Protein AF-A0AAW5N4I9-F1 (afdb_monomer)

Secondary structure (DSSP, 8-state):
-TT-B-TTSPBP------TTTHHHHHTT----TTSPPTT----SSSSPPPTT--TT-HHHHHHHHTTS-TTS-TT--

Foldseek 3Di:
DQVDADPVRDGDAAAFAQQPNQQVVQQCAAQDPVRRHRNHGHDHGSQFDPPPPCVPDDVVRVVVSVVDPCVSNVVYD

pLDDT: mean 93.54, std 4.41, range [73.12, 98.25]

Sequence (77 aa):
VEKYQNPRGGYFTPGSYTVSAHVPLGSVVGATPDGRFAGEQLADGGLSPMLGQDAQGPTAVLKSVSKLDNTLLSNGT

Nearest PDB structures (foldseek):
  8yjo-assembly1_A  TM=9.922E-01  e=8.652E-09  Escherichia coli K-12
  1r9d-assembly1_B  TM=9.922E-01  e=3.559E-05  Clostridium butyricum
  5bwe-assembly1_A  TM=9.386E-01  e=7.277E-03  Thauera aromatica
  2y8n-assembly1_A  TM=9.446E-01  e=1.114E-01  Clostridium scatologenes
  7yf0-assembly1_2  TM=2.088E-01  e=5.080E+00  Mammalian orthoreovirus 3

Mean predicted aligned error: 3.55 Å

Organism: NCBI:txid1499973

InterPro domains:
  IPR004184 Pyruvate formate lyase domain [PS51554] (1-37)
  IPR051215 Glycyl Radical Enzyme [PTHR43641] (1-77)

Solvent-accessible surface area (backbone atoms only — not 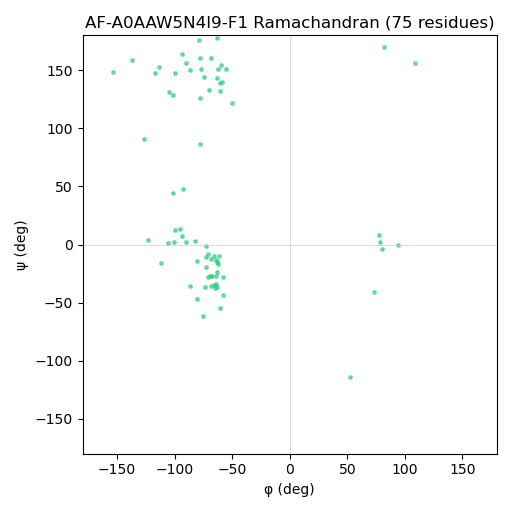comparable to full-atom values): 4660 Å² total; per-residue (Å²): 101,61,93,42,72,48,101,85,77,43,66,40,64,40,55,36,68,33,82,73,47,22,44,70,56,14,51,75,36,66,62,43,97,90,70,50,56,58,40,43,61,48,45,54,55,48,69,47,68,47,93,85,69,61,82,75,44,70,70,51,48,53,62,54,53,67,70,53,73,62,78,70,28,72,64,40,104

Structure (mmCIF, N/CA/C/O backbone):
data_AF-A0AAW5N4I9-F1
#
_entry.id   AF-A0AAW5N4I9-F1
#
loop_
_atom_site.group_PDB
_atom_site.id
_atom_site.type_symbol
_atom_site.label_atom_id
_atom_site.label_alt_id
_atom_site.label_comp_id
_atom_site.label_asym_id
_atom_site.label_entity_id
_atom_site.label_seq_id
_atom_site.pdbx_PDB_ins_code
_atom_site.Cartn_x
_atom_site.Cartn_y
_atom_site.Cartn_z
_atom_site.occupancy
_atom_site.B_iso_or_equiv
_atom_site.auth_seq_id
_atom_site.auth_comp_id
_atom_site.auth_asym_id
_atom_site.auth_atom_id
_atom_site.pdbx_PDB_model_num
ATOM 1 N N . VAL A 1 1 ? 9.161 -5.580 -11.031 1.00 86.50 1 VAL A N 1
ATOM 2 C CA . VAL A 1 1 ? 8.961 -5.333 -12.487 1.00 86.50 1 VAL A CA 1
ATOM 3 C C . VAL A 1 1 ? 10.239 -4.898 -13.201 1.00 86.50 1 VAL A C 1
ATOM 5 O O . VAL A 1 1 ? 10.294 -4.972 -14.418 1.00 86.50 1 VAL A O 1
ATOM 8 N N . GLU A 1 2 ? 11.289 -4.560 -12.454 1.00 89.31 2 GLU A N 1
ATOM 9 C CA . GLU A 1 2 ? 12.560 -4.006 -12.946 1.00 89.31 2 GLU A CA 1
ATOM 10 C C . GLU A 1 2 ? 13.351 -4.918 -13.890 1.00 89.31 2 GLU A C 1
ATOM 12 O O . GLU A 1 2 ? 14.196 -4.449 -14.637 1.00 89.31 2 GLU A O 1
ATOM 17 N N . LYS A 1 3 ? 13.035 -6.218 -13.932 1.00 94.38 3 LYS A N 1
ATOM 18 C CA . LYS A 1 3 ? 13.608 -7.161 -14.903 1.00 94.38 3 LYS A CA 1
ATOM 19 C C . LYS A 1 3 ? 13.089 -6.992 -16.338 1.00 94.38 3 LYS A C 1
ATOM 21 O O . LYS A 1 3 ? 13.601 -7.644 -17.242 1.00 94.38 3 LYS A O 1
ATOM 26 N N . TYR A 1 4 ? 12.040 -6.197 -16.546 1.00 96.25 4 TYR A N 1
ATOM 27 C CA . TYR A 1 4 ? 11.415 -6.012 -17.853 1.00 96.25 4 TYR A CA 1
ATOM 28 C C . TYR A 1 4 ? 11.881 -4.710 -18.509 1.00 96.25 4 TYR A C 1
ATOM 30 O O . TYR A 1 4 ? 12.095 -3.701 -17.834 1.00 96.25 4 TYR A O 1
ATOM 38 N N . GLN A 1 5 ? 11.969 -4.726 -19.839 1.00 97.12 5 GLN A N 1
ATOM 39 C CA . GLN A 1 5 ? 12.313 -3.571 -20.666 1.00 97.12 5 GLN A CA 1
ATOM 40 C C . GLN A 1 5 ? 11.154 -3.201 -21.591 1.00 97.12 5 GLN A C 1
ATOM 42 O O . GLN A 1 5 ? 10.400 -4.065 -22.042 1.00 97.12 5 GLN A O 1
ATOM 47 N N . ASN A 1 6 ? 11.012 -1.910 -21.875 1.00 96.19 6 ASN A N 1
ATOM 48 C CA . ASN A 1 6 ? 10.051 -1.396 -22.843 1.00 96.19 6 ASN A CA 1
ATOM 49 C C . ASN A 1 6 ? 10.696 -1.241 -24.241 1.00 96.19 6 ASN A C 1
ATOM 51 O O . ASN A 1 6 ? 11.922 -1.195 -24.354 1.00 96.19 6 ASN A O 1
ATOM 55 N N . PRO A 1 7 ? 9.901 -1.092 -25.318 1.00 97.69 7 PRO A N 1
ATOM 56 C CA . PRO A 1 7 ? 10.426 -0.934 -26.682 1.00 97.69 7 PRO A CA 1
ATOM 57 C C . PRO A 1 7 ? 11.309 0.304 -26.917 1.00 97.69 7 PRO A C 1
ATOM 59 O O . PRO A 1 7 ? 11.921 0.422 -27.972 1.00 97.69 7 PRO A O 1
ATOM 62 N N . ARG A 1 8 ? 11.372 1.238 -25.957 1.00 97.38 8 ARG A N 1
ATOM 63 C CA . ARG A 1 8 ? 12.244 2.423 -25.997 1.00 97.38 8 ARG A CA 1
ATOM 64 C C . ARG A 1 8 ? 13.589 2.190 -25.293 1.00 97.38 8 ARG A C 1
ATOM 66 O O . ARG A 1 8 ? 14.336 3.142 -25.103 1.00 97.38 8 ARG A O 1
ATOM 73 N N . GLY A 1 9 ? 13.882 0.958 -24.867 1.00 95.62 9 GLY A N 1
ATOM 74 C CA . GLY A 1 9 ? 15.122 0.596 -24.173 1.00 95.62 9 GLY A CA 1
ATOM 75 C C . GLY A 1 9 ? 15.171 0.993 -22.693 1.00 95.62 9 GLY A C 1
ATOM 76 O O . GLY A 1 9 ? 16.217 0.864 -22.066 1.00 95.62 9 GLY A O 1
ATOM 77 N N . GLY A 1 10 ? 14.063 1.475 -22.118 1.00 95.88 10 GLY A N 1
ATOM 78 C CA . GLY A 1 10 ? 13.967 1.787 -20.690 1.00 95.88 10 GLY A CA 1
ATOM 79 C C . GLY A 1 10 ? 13.496 0.593 -19.857 1.00 95.88 10 GLY A C 1
ATOM 80 O O . GLY A 1 10 ? 12.789 -0.280 -20.361 1.00 95.88 10 GLY A O 1
ATOM 81 N N . TYR A 1 11 ? 13.836 0.586 -18.569 1.00 95.50 11 TYR A N 1
ATOM 82 C CA . TYR A 1 11 ? 13.352 -0.408 -17.606 1.00 95.50 11 TYR A CA 1
ATOM 83 C C . TYR A 1 11 ? 12.011 0.001 -16.994 1.00 95.50 11 TYR A C 1
ATOM 85 O O . TYR A 1 11 ? 11.714 1.188 -16.856 1.00 95.50 11 TYR A O 1
ATOM 93 N N . PHE A 1 12 ? 11.194 -0.985 -16.626 1.00 95.62 12 PHE A N 1
ATOM 94 C CA . PHE A 1 12 ? 9.974 -0.736 -15.858 1.00 95.62 12 PHE A CA 1
ATOM 95 C C . PHE A 1 12 ? 10.305 -0.499 -14.383 1.00 95.62 12 PHE A C 1
ATOM 97 O O . PHE A 1 12 ? 10.898 -1.359 -13.739 1.00 95.6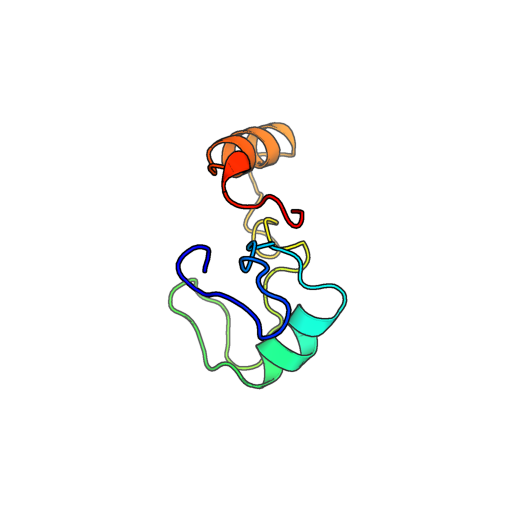2 12 PHE A O 1
ATOM 104 N N . THR A 1 13 ? 9.843 0.615 -13.828 1.00 94.00 13 THR A N 1
ATOM 105 C CA . THR A 1 13 ? 9.948 0.941 -12.401 1.00 94.00 13 THR A CA 1
ATOM 106 C C . THR A 1 13 ? 8.586 0.746 -11.728 1.00 94.00 13 THR A C 1
ATOM 108 O O . THR A 1 13 ? 7.569 1.181 -12.277 1.00 94.00 13 THR A O 1
ATOM 111 N N . PRO A 1 14 ? 8.494 0.042 -10.585 1.00 93.50 14 PRO A N 1
ATOM 112 C CA . PRO A 1 14 ? 7.222 -0.095 -9.895 1.00 93.50 14 PRO A CA 1
ATOM 113 C C . PRO A 1 14 ? 6.881 1.190 -9.139 1.00 93.50 14 PRO A C 1
ATOM 115 O O . PRO A 1 14 ? 7.759 1.918 -8.678 1.00 93.50 14 PRO A O 1
ATOM 118 N N . GLY A 1 15 ? 5.584 1.434 -8.999 1.00 93.00 15 GLY A N 1
ATOM 119 C CA . GLY A 1 15 ? 5.022 2.423 -8.089 1.00 93.00 15 GLY A CA 1
ATOM 120 C C . GLY A 1 15 ? 3.802 1.831 -7.396 1.00 93.00 15 GLY A C 1
ATOM 121 O O . GLY A 1 15 ? 3.227 0.856 -7.890 1.00 93.00 1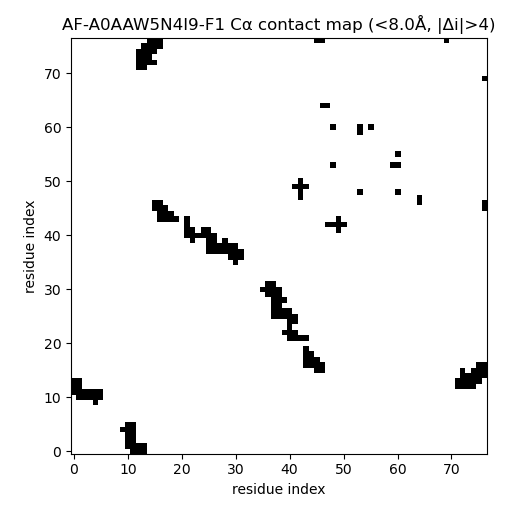5 GLY A O 1
ATOM 122 N N . SER A 1 16 ? 3.431 2.394 -6.251 1.00 92.56 16 SER A N 1
ATOM 123 C CA . SER A 1 16 ? 2.299 1.926 -5.451 1.00 92.56 16 SER A CA 1
ATOM 124 C C . SER A 1 16 ? 1.341 3.072 -5.166 1.00 92.56 16 SER A C 1
ATOM 126 O O . SER A 1 1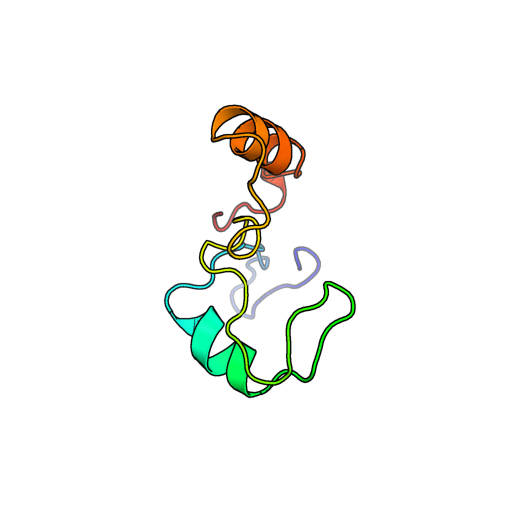6 ? 1.486 3.771 -4.179 1.00 92.56 16 SER A O 1
ATOM 128 N N . TYR A 1 17 ? 0.356 3.265 -6.037 1.00 92.38 17 TYR A N 1
ATOM 129 C CA . TYR A 1 17 ? -0.686 4.281 -5.899 1.00 92.38 17 TYR A CA 1
ATOM 130 C C . TYR A 1 17 ? -1.939 3.810 -6.638 1.00 92.38 17 TYR A C 1
ATOM 132 O O . TYR A 1 17 ? -1.842 3.108 -7.646 1.00 92.38 17 TYR A O 1
ATOM 140 N N . THR A 1 18 ? -3.128 4.181 -6.156 1.00 88.62 18 THR A N 1
ATOM 141 C CA . THR A 1 18 ? -4.388 3.707 -6.763 1.00 88.62 18 THR A CA 1
ATOM 142 C C . THR A 1 18 ? -5.190 4.799 -7.464 1.00 88.62 18 THR A C 1
ATOM 144 O O . THR A 1 18 ? -6.057 4.479 -8.273 1.00 88.62 18 THR A O 1
ATOM 147 N N . VAL A 1 19 ? -4.904 6.083 -7.213 1.00 89.75 19 VAL A N 1
ATOM 148 C CA . VAL A 1 19 ? -5.746 7.208 -7.660 1.00 89.75 19 VAL A CA 1
ATOM 149 C C . VAL A 1 19 ? -7.197 6.959 -7.210 1.00 89.75 19 VAL A C 1
ATOM 151 O O . VAL A 1 19 ? -7.462 6.891 -6.016 1.00 89.75 19 VAL A O 1
ATOM 154 N N . SER A 1 20 ? -8.134 6.748 -8.134 1.00 93.00 20 SER A N 1
ATOM 155 C CA . SER A 1 20 ? -9.519 6.354 -7.851 1.00 93.00 20 SER A CA 1
ATOM 156 C C . SER A 1 20 ? -9.803 4.884 -8.174 1.00 93.00 20 SER A C 1
ATOM 158 O O . SER A 1 20 ? -10.930 4.428 -8.006 1.00 93.00 20 SER A O 1
ATOM 160 N N . ALA A 1 21 ? -8.804 4.129 -8.643 1.00 93.81 21 ALA A N 1
ATOM 161 C CA . ALA A 1 21 ? -8.972 2.772 -9.148 1.00 93.81 21 ALA A CA 1
ATOM 162 C C . ALA A 1 21 ? -9.247 1.739 -8.046 1.00 93.81 21 ALA A C 1
ATOM 164 O O . ALA A 1 21 ? -9.806 0.689 -8.346 1.00 93.81 21 ALA A O 1
ATOM 165 N N . HIS A 1 22 ? -8.929 2.026 -6.780 1.00 92.62 22 HIS A N 1
ATOM 166 C CA . HIS A 1 22 ? -9.216 1.126 -5.657 1.00 92.62 22 HIS A CA 1
ATOM 167 C C . HIS A 1 22 ? -10.713 0.789 -5.518 1.00 92.62 22 HIS A C 1
ATOM 169 O O . HIS A 1 22 ? -11.046 -0.309 -5.077 1.00 92.62 22 HIS A O 1
ATOM 175 N N . VAL A 1 23 ? -11.615 1.677 -5.956 1.00 94.62 23 VAL A N 1
ATOM 176 C CA . VAL A 1 23 ? -13.067 1.431 -5.975 1.00 94.62 23 VAL A CA 1
ATOM 177 C C . VAL A 1 23 ? -13.491 0.489 -7.120 1.00 94.62 23 VAL A C 1
ATOM 179 O O . VAL A 1 23 ? -14.000 -0.592 -6.824 1.00 94.62 23 VAL A O 1
ATOM 182 N N . PRO A 1 24 ? -13.284 0.811 -8.418 1.00 95.75 24 PRO A N 1
ATOM 183 C CA . PRO A 1 24 ? -13.694 -0.068 -9.515 1.00 95.75 24 PRO A CA 1
ATOM 184 C C . PRO A 1 24 ? -12.889 -1.371 -9.580 1.00 95.75 24 PRO A C 1
ATOM 186 O O . PRO A 1 24 ? -13.408 -2.371 -10.061 1.00 95.75 24 PRO A O 1
ATOM 189 N N . LEU A 1 25 ? -11.641 -1.395 -9.101 1.00 95.38 25 LEU A N 1
ATOM 190 C CA . LEU A 1 25 ? -10.898 -2.649 -8.974 1.00 95.38 25 LEU A CA 1
ATOM 191 C C . LEU A 1 25 ? -11.424 -3.483 -7.806 1.00 95.38 25 LEU A C 1
ATOM 193 O O . LEU A 1 25 ? -11.506 -4.696 -7.934 1.00 95.38 25 LEU A O 1
ATOM 197 N N . GLY A 1 26 ? -11.832 -2.860 -6.698 1.00 95.94 26 GLY A N 1
ATOM 198 C CA . GLY A 1 26 ? -12.449 -3.568 -5.575 1.00 95.94 26 GLY A CA 1
ATOM 199 C C . GLY A 1 26 ? -13.781 -4.233 -5.931 1.00 95.94 26 GLY A C 1
ATOM 200 O O . GLY A 1 26 ? -14.030 -5.365 -5.512 1.00 95.94 26 GLY A O 1
ATOM 201 N N . SER A 1 27 ? -14.590 -3.590 -6.785 1.00 97.19 27 SER A N 1
ATOM 202 C CA . SER A 1 27 ? -15.914 -4.094 -7.186 1.00 97.19 27 SER A CA 1
ATOM 203 C C . SER A 1 27 ? -15.876 -5.427 -7.943 1.00 97.19 27 SER A C 1
ATOM 205 O O . SER A 1 27 ? -16.855 -6.172 -7.927 1.00 97.19 27 SER A O 1
ATOM 207 N N . VAL A 1 28 ? -14.741 -5.753 -8.573 1.00 97.44 28 VAL A N 1
ATOM 208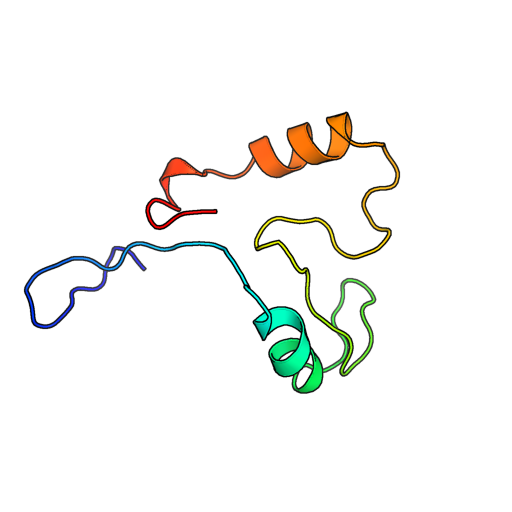 C CA . VAL A 1 28 ? -14.527 -7.008 -9.313 1.00 97.44 28 VAL A CA 1
ATOM 209 C C . VAL A 1 28 ? -13.737 -8.056 -8.521 1.00 97.44 28 VAL A C 1
ATOM 211 O O . VAL A 1 28 ? -13.467 -9.139 -9.039 1.00 97.44 28 VAL A O 1
ATOM 214 N N . VAL A 1 29 ? -13.365 -7.770 -7.268 1.00 97.50 29 VAL A N 1
ATOM 215 C CA . VAL A 1 29 ? -12.620 -8.694 -6.398 1.00 97.50 29 VAL A CA 1
ATOM 216 C C . VAL A 1 29 ? -13.577 -9.345 -5.395 1.00 97.50 29 VAL A C 1
ATOM 218 O O . VAL A 1 29 ? -14.311 -8.666 -4.671 1.00 97.50 29 VAL A O 1
ATOM 221 N N . GLY A 1 30 ? -13.541 -10.680 -5.319 1.00 98.25 30 GLY A N 1
ATOM 222 C CA . GLY A 1 30 ? -14.283 -11.463 -4.321 1.00 98.25 30 GLY A CA 1
ATOM 223 C C . GLY A 1 30 ? -13.845 -11.173 -2.880 1.00 98.25 30 GLY A C 1
ATOM 224 O O . GLY A 1 30 ? -12.929 -10.390 -2.652 1.00 98.25 30 GLY A O 1
ATOM 225 N N . ALA A 1 31 ? -14.488 -11.792 -1.890 1.00 98.00 31 ALA A N 1
ATOM 226 C CA . ALA A 1 31 ? -14.091 -11.613 -0.491 1.00 98.00 31 ALA A CA 1
ATOM 227 C C . ALA A 1 31 ? -12.624 -12.036 -0.279 1.00 98.00 31 ALA A C 1
ATOM 229 O O . ALA A 1 31 ? -12.183 -13.035 -0.857 1.00 98.00 31 ALA A O 1
ATOM 230 N N . THR A 1 32 ? -11.870 -11.283 0.525 1.00 97.69 32 THR A N 1
ATOM 231 C CA . THR A 1 32 ? -10.438 -11.528 0.764 1.00 97.69 32 THR A CA 1
ATOM 232 C C . THR A 1 32 ? -10.156 -11.960 2.214 1.00 97.69 32 THR A C 1
ATOM 234 O O . THR A 1 32 ? -10.931 -11.640 3.117 1.00 97.69 32 THR A O 1
ATOM 237 N N . PRO A 1 33 ? -9.075 -12.732 2.475 1.00 97.69 33 PRO A N 1
ATOM 238 C CA . PRO A 1 33 ? -8.800 -13.297 3.807 1.00 97.69 33 PRO A CA 1
ATOM 239 C C . PRO A 1 33 ? -8.521 -12.279 4.922 1.00 97.69 33 PRO A C 1
ATOM 241 O O . PRO A 1 33 ? -8.516 -12.647 6.091 1.00 97.69 33 PRO A O 1
ATOM 244 N N . ASP A 1 34 ? -8.286 -11.015 4.575 1.00 95.31 34 ASP A N 1
ATOM 245 C CA . ASP A 1 34 ? -8.177 -9.882 5.500 1.00 95.31 34 ASP A CA 1
ATOM 246 C C . ASP A 1 34 ? -9.533 -9.453 6.096 1.00 95.31 34 ASP A C 1
ATOM 248 O O . ASP A 1 34 ? -9.580 -8.552 6.929 1.00 95.31 34 ASP A O 1
ATOM 252 N N . GLY A 1 35 ? -10.630 -10.111 5.700 1.00 96.00 35 GLY A N 1
ATOM 253 C CA . GLY A 1 35 ? -11.980 -9.865 6.207 1.00 96.00 35 GLY A CA 1
ATOM 254 C C . GLY A 1 35 ? -12.792 -8.881 5.366 1.00 96.00 35 GLY A C 1
ATOM 255 O O . GLY A 1 35 ? -13.955 -8.646 5.683 1.00 96.00 35 GLY A O 1
ATOM 256 N N . ARG A 1 36 ? -12.214 -8.339 4.287 1.00 96.62 36 ARG A N 1
ATOM 257 C CA . ARG A 1 36 ? -12.916 -7.467 3.339 1.00 96.62 36 ARG A CA 1
ATOM 258 C C . ARG A 1 36 ? -13.929 -8.273 2.517 1.00 96.62 36 ARG A C 1
ATOM 260 O O . ARG A 1 36 ? -13.609 -9.340 1.977 1.00 96.62 36 ARG A O 1
ATOM 267 N N . PHE A 1 37 ? -15.151 -7.762 2.394 1.00 97.19 37 PHE A N 1
ATOM 268 C CA . PHE A 1 37 ? -16.233 -8.436 1.679 1.00 97.19 37 PHE A CA 1
ATOM 269 C C . PHE A 1 37 ? -16.097 -8.306 0.156 1.00 97.19 37 PHE A C 1
ATOM 271 O O . PHE A 1 37 ? -15.389 -7.452 -0.379 1.00 97.19 37 PHE A O 1
ATOM 278 N N . ALA A 1 38 ? -16.782 -9.193 -0.571 1.00 98.00 38 ALA A N 1
ATOM 279 C CA . ALA A 1 38 ? -16.785 -9.170 -2.030 1.00 98.00 38 ALA A CA 1
ATOM 280 C C . ALA A 1 38 ? -17.356 -7.845 -2.557 1.00 98.00 38 ALA A C 1
ATOM 282 O O . ALA A 1 38 ? -18.421 -7.411 -2.125 1.00 98.00 38 ALA A O 1
ATOM 283 N N . GLY A 1 39 ? -16.658 -7.231 -3.513 1.00 95.94 39 GLY A N 1
ATOM 284 C CA . GLY A 1 39 ? -17.083 -5.987 -4.151 1.00 95.94 39 GLY A CA 1
ATOM 285 C C . GLY A 1 39 ? -16.808 -4.697 -3.365 1.00 95.94 39 GLY A C 1
ATOM 286 O O . GLY A 1 39 ? -17.066 -3.616 -3.892 1.00 95.94 39 GLY A O 1
ATOM 287 N N . GLU A 1 40 ? -16.274 -4.770 -2.140 1.00 96.12 40 GLU A N 1
ATOM 288 C CA . GLU A 1 40 ? -15.849 -3.573 -1.398 1.00 96.12 40 GLU A CA 1
ATOM 289 C C . GLU A 1 40 ? -14.621 -2.908 -2.038 1.00 96.12 40 GLU A C 1
ATOM 291 O O . GLU A 1 40 ? -13.864 -3.534 -2.778 1.00 96.12 40 GLU A O 1
ATOM 296 N N . GLN A 1 41 ? -14.375 -1.635 -1.737 1.00 94.19 41 GLN A N 1
ATOM 297 C CA . GLN A 1 41 ? -13.174 -0.949 -2.218 1.00 94.19 41 GLN A CA 1
ATOM 298 C C . GLN A 1 41 ? -11.881 -1.586 -1.678 1.00 94.19 41 GLN A C 1
ATOM 300 O O . GLN A 1 41 ? -11.853 -2.132 -0.576 1.00 94.19 41 GLN A O 1
ATOM 305 N N . LEU A 1 42 ? -10.793 -1.482 -2.442 1.00 95.38 42 LEU A N 1
ATOM 306 C CA . LEU A 1 42 ? -9.440 -1.758 -1.952 1.00 95.38 42 LEU A CA 1
ATOM 307 C C . LEU A 1 42 ? -8.899 -0.561 -1.142 1.00 95.38 42 LEU A C 1
ATOM 309 O O . LEU A 1 42 ? -9.536 0.493 -1.075 1.00 95.38 42 LEU A O 1
ATOM 313 N N . ALA A 1 43 ? -7.706 -0.709 -0.560 1.00 93.12 43 ALA A N 1
ATOM 314 C CA . ALA A 1 43 ? -7.013 0.380 0.127 1.00 93.12 43 ALA A CA 1
ATOM 315 C C . ALA A 1 43 ? -6.725 1.542 -0.842 1.00 93.12 43 ALA A C 1
ATOM 317 O O . ALA A 1 43 ? -6.344 1.329 -1.995 1.00 93.12 43 ALA A O 1
ATOM 318 N N . ASP A 1 44 ? -6.905 2.771 -0.370 1.00 82.31 44 ASP A N 1
ATOM 319 C CA . ASP A 1 44 ? -7.012 3.982 -1.187 1.00 82.31 44 ASP A CA 1
ATOM 320 C C . ASP A 1 44 ? -5.660 4.629 -1.539 1.00 82.31 44 ASP A C 1
ATOM 322 O O . ASP A 1 44 ? -5.464 5.097 -2.660 1.00 82.31 44 ASP A O 1
ATOM 326 N N . GLY A 1 45 ? -4.681 4.605 -0.636 1.00 73.12 45 GLY A N 1
ATOM 327 C CA . GLY A 1 45 ? -3.419 5.340 -0.799 1.00 73.12 45 GLY A CA 1
ATOM 328 C C . GLY A 1 45 ? -2.253 4.555 -1.391 1.00 7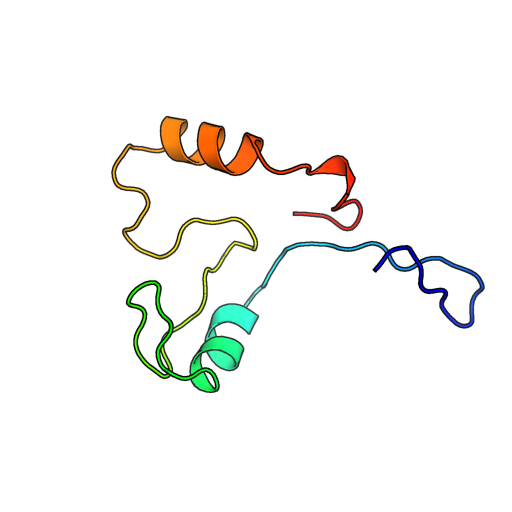3.12 45 GLY A C 1
ATOM 329 O O . GLY A 1 45 ? -1.121 4.999 -1.268 1.00 73.12 45 GLY A O 1
ATOM 330 N N . GLY A 1 46 ? -2.475 3.369 -1.967 1.00 79.25 46 GLY A N 1
ATOM 331 C CA . GLY A 1 46 ? -1.402 2.494 -2.468 1.00 79.25 46 GLY A CA 1
ATOM 332 C C . GLY A 1 46 ? -0.603 1.804 -1.357 1.00 79.25 46 GLY A C 1
ATOM 333 O O . GLY A 1 46 ? -0.336 0.611 -1.464 1.00 79.25 46 GLY A O 1
ATOM 334 N N . LEU A 1 47 ? -0.286 2.520 -0.275 1.00 90.44 47 LEU A N 1
ATOM 335 C CA . LEU A 1 47 ? 0.357 2.015 0.943 1.00 90.44 47 LEU A CA 1
ATOM 336 C C . LEU A 1 47 ? -0.452 2.284 2.230 1.00 90.44 47 LEU A C 1
ATOM 338 O O . LEU A 1 47 ? 0.022 1.975 3.324 1.00 90.44 47 LEU A O 1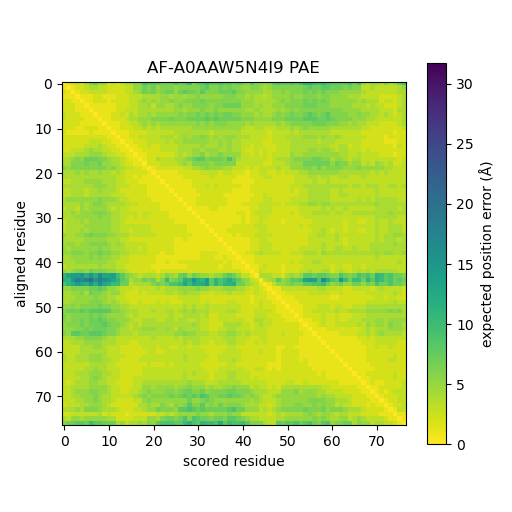
ATOM 342 N N . SER A 1 48 ? -1.658 2.854 2.124 1.00 92.50 48 SER A N 1
ATOM 343 C CA . SER A 1 48 ? -2.545 3.062 3.276 1.00 92.50 48 SER A CA 1
ATOM 344 C C . SER A 1 48 ? -2.972 1.733 3.909 1.00 92.50 48 SER A C 1
ATOM 346 O O . SER A 1 48 ? -3.256 0.774 3.182 1.00 92.50 48 SER A O 1
ATOM 348 N N . PRO A 1 49 ? -3.110 1.667 5.246 1.00 93.50 49 PRO A N 1
ATOM 349 C CA . PRO A 1 49 ? -3.899 0.620 5.884 1.00 93.50 49 PRO A CA 1
ATOM 350 C C . PRO A 1 49 ? -5.331 0.598 5.331 1.00 93.50 49 PRO A C 1
ATOM 352 O O . PRO A 1 49 ? -5.864 1.630 4.925 1.00 93.50 49 PRO A O 1
ATOM 355 N N . MET A 1 50 ? -5.969 -0.575 5.341 1.00 94.62 50 MET A N 1
ATOM 356 C CA . MET A 1 50 ? -7.400 -0.672 5.038 1.00 94.62 50 MET A CA 1
ATOM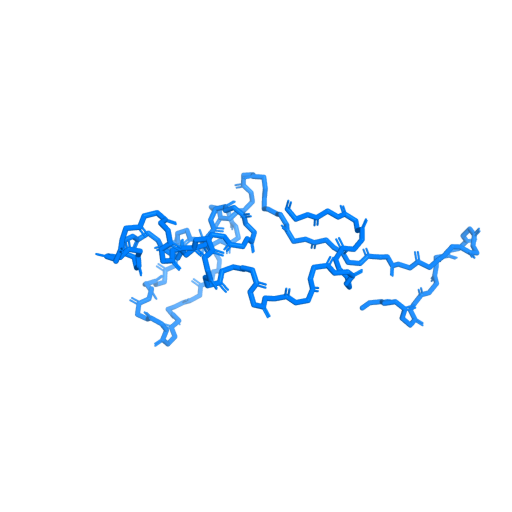 357 C C . MET A 1 50 ? -8.228 0.153 6.027 1.00 94.62 50 MET A C 1
ATOM 359 O O . MET A 1 50 ? -7.824 0.356 7.174 1.00 94.62 50 MET A O 1
ATOM 363 N N . LEU A 1 51 ? -9.412 0.581 5.584 1.00 91.12 51 LEU A N 1
ATOM 364 C CA . LEU A 1 51 ? -10.333 1.386 6.382 1.00 91.12 51 LEU A CA 1
ATOM 365 C C . LEU A 1 51 ? -10.565 0.759 7.768 1.00 91.12 51 LEU A C 1
ATOM 367 O O . LEU A 1 51 ? -11.024 -0.378 7.877 1.00 91.12 51 LEU A O 1
ATOM 371 N N . GLY A 1 52 ? -10.253 1.514 8.825 1.00 91.00 52 GLY A N 1
ATOM 372 C CA . GLY A 1 52 ? -10.467 1.101 10.214 1.00 91.00 52 GLY A CA 1
ATOM 373 C C . GLY A 1 52 ? -9.427 0.124 10.776 1.00 91.00 52 GLY A C 1
ATOM 374 O O . GLY A 1 52 ? -9.556 -0.282 11.930 1.00 91.00 52 GLY A O 1
ATOM 375 N N . GLN A 1 53 ? -8.393 -0.245 10.011 1.00 93.19 53 GLN A N 1
ATOM 376 C CA . GLN A 1 53 ? -7.298 -1.116 10.472 1.00 93.19 53 GLN A CA 1
ATOM 377 C C . GLN A 1 53 ? -6.124 -0.338 11.099 1.00 93.19 53 GLN A C 1
ATOM 379 O O . GLN A 1 53 ? -5.132 -0.917 11.538 1.00 93.19 53 GLN A O 1
ATOM 384 N N . ASP A 1 54 ? -6.234 0.983 11.193 1.00 93.50 54 ASP A N 1
ATOM 385 C CA . ASP A 1 54 ? -5.253 1.929 11.721 1.00 93.50 54 ASP A CA 1
ATOM 386 C C . ASP A 1 54 ? -5.569 2.391 13.159 1.00 93.50 54 ASP A C 1
ATOM 388 O O . ASP A 1 54 ? -5.434 3.556 13.528 1.00 93.50 54 ASP A O 1
ATOM 392 N N . ALA A 1 55 ? -5.940 1.451 14.030 1.00 96.19 55 ALA A N 1
ATOM 393 C CA . ALA A 1 55 ? -6.443 1.746 15.377 1.00 96.19 55 ALA A CA 1
ATOM 394 C C . ALA A 1 55 ? -5.396 2.268 16.391 1.00 96.19 55 ALA A C 1
ATOM 396 O O . ALA A 1 55 ? -5.753 2.661 17.500 1.00 96.19 55 ALA A O 1
ATOM 397 N N . GLN A 1 56 ? -4.101 2.263 16.053 1.00 97.00 56 GLN A N 1
ATOM 398 C CA . GLN A 1 56 ? -3.007 2.644 16.968 1.00 97.00 56 GLN A CA 1
ATOM 399 C C . GLN A 1 56 ? -2.498 4.084 16.764 1.00 97.00 56 GLN A C 1
ATOM 401 O O . GLN A 1 56 ? -1.452 4.468 17.294 1.00 97.00 56 GLN A O 1
ATOM 406 N N . GLY A 1 57 ? -3.239 4.890 16.002 1.00 95.81 57 GLY A N 1
ATOM 407 C CA . GLY A 1 57 ? -2.939 6.296 15.761 1.00 95.81 57 GLY A CA 1
ATOM 408 C C . GLY A 1 57 ? -1.890 6.545 14.666 1.00 95.81 57 GLY A C 1
ATOM 409 O O . GLY A 1 57 ? -1.198 5.630 14.208 1.00 95.81 57 GLY A O 1
ATOM 410 N N . PRO A 1 58 ? -1.728 7.812 14.249 1.00 96.19 58 PRO A N 1
ATOM 411 C CA . PRO A 1 58 ? -0.996 8.174 13.031 1.00 96.19 58 PRO A CA 1
ATOM 412 C C . PRO A 1 58 ? 0.496 7.815 13.077 1.00 96.19 58 PRO A C 1
ATOM 414 O O . PRO A 1 58 ? 1.071 7.396 12.076 1.00 96.19 58 PRO A O 1
ATOM 417 N N . THR A 1 59 ? 1.140 7.897 14.245 1.00 97.50 59 THR A N 1
ATOM 418 C CA . THR A 1 59 ? 2.552 7.509 14.392 1.00 97.50 59 THR A CA 1
ATOM 419 C C . THR A 1 59 ? 2.765 6.016 14.148 1.00 97.50 59 THR A C 1
ATOM 421 O O . THR A 1 59 ? 3.778 5.628 13.568 1.00 97.50 59 THR A O 1
ATOM 424 N N . ALA A 1 60 ? 1.833 5.165 14.587 1.00 97.62 60 ALA A N 1
ATOM 425 C CA . ALA A 1 60 ? 1.919 3.726 14.359 1.00 97.62 60 ALA A CA 1
ATOM 426 C C . ALA A 1 60 ? 1.734 3.384 12.874 1.00 97.62 60 ALA A C 1
ATOM 428 O O . ALA A 1 60 ? 2.437 2.510 12.362 1.00 97.62 60 ALA A O 1
ATOM 429 N N . VAL A 1 61 ? 0.867 4.123 12.172 1.00 96.31 61 VAL A N 1
ATOM 430 C CA . VAL A 1 61 ? 0.702 4.023 10.715 1.00 96.31 61 VAL A CA 1
ATOM 431 C C . VAL A 1 61 ? 2.006 4.370 10.005 1.00 96.31 61 VAL A C 1
ATOM 433 O O . VAL A 1 61 ? 2.540 3.535 9.278 1.00 96.31 61 VAL A O 1
ATOM 436 N N . LEU A 1 62 ? 2.583 5.544 10.285 1.00 95.62 62 LEU A N 1
ATOM 437 C CA . LEU A 1 62 ? 3.839 5.980 9.663 1.00 95.62 62 LEU A CA 1
ATOM 438 C C . LEU A 1 62 ? 4.981 4.992 9.924 1.00 95.62 62 LEU A C 1
ATOM 440 O O . LEU A 1 62 ? 5.696 4.622 8.997 1.00 95.62 62 LEU A O 1
ATOM 444 N N . LYS A 1 63 ? 5.110 4.500 11.163 1.00 97.06 63 LYS A N 1
ATOM 445 C CA . LYS A 1 63 ? 6.096 3.468 11.524 1.00 97.06 63 LYS A CA 1
ATOM 446 C C . LYS A 1 63 ? 5.861 2.133 10.824 1.00 97.06 63 LYS A C 1
ATOM 448 O O . LYS A 1 63 ? 6.798 1.351 10.706 1.00 97.06 63 LYS A O 1
ATOM 453 N N . SER A 1 64 ? 4.627 1.814 10.448 1.00 96.62 64 SER A N 1
ATOM 454 C CA . SER A 1 64 ? 4.307 0.567 9.750 1.00 96.62 64 SER A CA 1
ATOM 455 C C . SER A 1 64 ? 4.635 0.682 8.267 1.00 96.62 64 SER A C 1
ATOM 457 O O . SER A 1 64 ? 5.344 -0.175 7.746 1.00 96.62 64 SER A O 1
ATOM 459 N N . VAL A 1 65 ? 4.219 1.774 7.620 1.00 94.44 65 VAL A N 1
ATOM 460 C CA . VAL A 1 65 ? 4.499 2.042 6.199 1.00 94.44 65 VAL A CA 1
ATOM 461 C C . VAL A 1 65 ? 5.997 2.248 5.953 1.00 94.44 65 VAL A C 1
ATOM 463 O O . VAL A 1 65 ? 6.529 1.766 4.957 1.00 94.44 65 VAL A O 1
ATOM 466 N N . SER A 1 66 ? 6.728 2.861 6.892 1.00 94.38 66 SER A N 1
ATOM 467 C CA . SER A 1 66 ? 8.180 3.064 6.769 1.00 94.38 66 SER A CA 1
ATOM 468 C C . SER A 1 66 ? 9.005 1.772 6.786 1.00 94.38 66 SER A C 1
ATOM 470 O O . SER A 1 66 ? 10.212 1.832 6.574 1.00 94.38 66 SER A O 1
ATOM 472 N N . LYS A 1 67 ? 8.402 0.616 7.098 1.00 95.56 67 LYS A N 1
ATOM 473 C CA . LYS A 1 67 ? 9.083 -0.691 7.053 1.00 95.56 67 LYS A CA 1
ATOM 474 C C . LYS A 1 67 ? 9.166 -1.263 5.640 1.00 95.56 67 LYS A C 1
ATOM 476 O O . LYS A 1 67 ? 9.898 -2.227 5.433 1.00 95.56 67 LYS A O 1
ATOM 481 N N . LEU A 1 68 ? 8.400 -0.720 4.697 1.00 93.38 68 LEU A N 1
ATOM 482 C CA . LEU A 1 68 ? 8.473 -1.109 3.296 1.00 93.38 68 LEU A CA 1
ATOM 483 C C . LEU A 1 68 ? 9.737 -0.529 2.663 1.00 93.38 68 LEU A C 1
ATOM 485 O O . LEU A 1 68 ? 10.140 0.595 2.970 1.00 93.38 68 LEU A O 1
ATOM 489 N N . ASP A 1 69 ? 10.352 -1.287 1.757 1.00 91.88 69 ASP A N 1
ATOM 490 C CA . ASP A 1 69 ? 11.48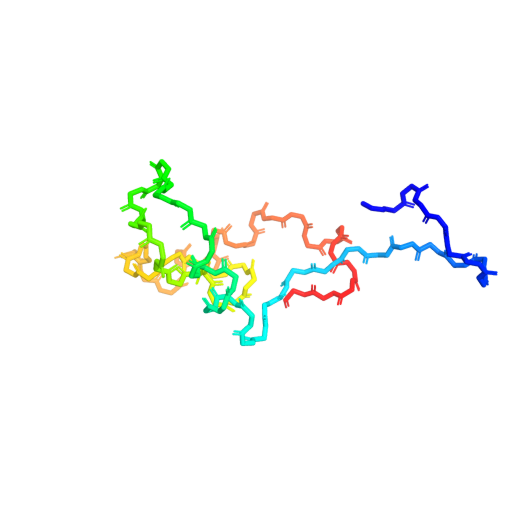3 -0.789 0.981 1.00 91.88 69 ASP A CA 1
ATOM 491 C C . ASP A 1 69 ? 10.988 0.129 -0.142 1.00 91.88 69 ASP A C 1
ATOM 493 O O . ASP A 1 69 ? 10.746 -0.282 -1.279 1.00 91.88 69 ASP A O 1
ATOM 497 N N . ASN A 1 70 ? 10.824 1.403 0.206 1.00 87.69 70 ASN A N 1
ATOM 498 C CA . ASN A 1 70 ? 10.348 2.426 -0.717 1.00 87.69 70 ASN A CA 1
ATOM 499 C C . ASN A 1 70 ? 11.364 2.746 -1.826 1.00 87.69 70 ASN A C 1
ATOM 501 O O . ASN A 1 70 ? 10.993 3.373 -2.814 1.00 87.69 70 ASN A O 1
ATOM 505 N N . THR A 1 71 ? 12.624 2.301 -1.719 1.00 89.75 71 THR A N 1
ATOM 506 C CA . THR A 1 71 ? 13.623 2.516 -2.782 1.00 89.75 71 THR A CA 1
ATOM 507 C C . THR A 1 71 ? 13.334 1.673 -4.020 1.00 89.75 71 THR A C 1
ATOM 509 O O . THR A 1 71 ? 13.621 2.100 -5.139 1.00 89.75 71 THR A O 1
ATOM 512 N N . LEU A 1 72 ? 12.679 0.524 -3.832 1.00 89.12 72 LEU A N 1
ATOM 513 C CA . LEU A 1 72 ? 12.202 -0.319 -4.924 1.00 89.12 72 LEU A CA 1
ATOM 514 C C . LEU A 1 72 ? 11.047 0.349 -5.680 1.00 89.12 72 LEU A C 1
ATOM 516 O O . LEU A 1 72 ? 10.875 0.110 -6.867 1.00 89.12 72 LEU A O 1
ATOM 520 N N . LEU A 1 73 ? 10.271 1.219 -5.029 1.00 89.25 73 LEU A N 1
ATOM 521 C CA . LEU A 1 73 ? 9.087 1.884 -5.585 1.00 89.25 73 LEU A CA 1
ATOM 522 C C . LEU A 1 73 ? 9.432 3.248 -6.205 1.00 89.25 73 LEU A C 1
ATOM 524 O O . LEU A 1 73 ? 8.779 4.260 -5.956 1.00 89.25 73 LEU A O 1
ATOM 528 N N . SER A 1 74 ? 10.476 3.282 -7.034 1.00 89.25 74 SER A N 1
ATOM 529 C CA . SER A 1 74 ? 11.039 4.516 -7.606 1.00 89.25 74 SER A CA 1
ATOM 530 C C . SER A 1 74 ? 10.096 5.302 -8.531 1.00 89.25 74 SER A C 1
ATOM 532 O O . SER A 1 74 ? 10.352 6.475 -8.796 1.00 89.25 74 SER A O 1
ATOM 534 N N . ASN A 1 75 ? 8.991 4.706 -8.997 1.00 91.38 75 ASN A N 1
ATOM 535 C CA . ASN A 1 75 ? 7.937 5.418 -9.733 1.00 91.38 75 ASN A CA 1
ATOM 536 C C . ASN A 1 75 ? 6.932 6.143 -8.810 1.00 91.38 75 ASN A C 1
ATOM 538 O O . ASN A 1 75 ? 5.961 6.724 -9.294 1.00 91.38 75 ASN A O 1
ATOM 542 N N . GLY A 1 76 ? 7.145 6.099 -7.495 1.00 87.56 76 GLY A N 1
ATOM 543 C CA . GLY A 1 76 ? 6.340 6.789 -6.494 1.00 87.56 76 GLY A CA 1
ATOM 544 C C . GLY A 1 76 ? 5.475 5.859 -5.648 1.00 87.56 76 GLY A C 1
ATOM 545 O O . GLY A 1 76 ? 5.108 4.749 -6.051 1.00 87.56 76 GLY A O 1
ATOM 546 N N . THR A 1 77 ? 5.145 6.366 -4.465 1.00 84.31 77 THR A N 1
ATOM 547 C CA . THR A 1 77 ? 4.290 5.761 -3.440 1.00 84.31 77 THR A CA 1
ATOM 548 C C . THR A 1 77 ? 3.337 6.807 -2.906 1.00 84.31 77 THR A C 1
ATOM 550 O O . THR A 1 77 ? 3.841 7.929 -2.660 1.00 84.31 77 THR A O 1
#

Radius of gyration: 15.16 Å; Cα contacts (8 Å, |Δi|>4): 97; chains: 1; bounding box: 32×22×44 Å